Protein AF-A0A4Q3RF51-F1 (afdb_monomer_lite)

pLDDT: mean 76.98, std 14.14, range [38.16, 96.06]

Structure (mmCIF, N/CA/C/O backbone):
data_AF-A0A4Q3RF51-F1
#
_entry.id   AF-A0A4Q3RF51-F1
#
loop_
_atom_site.group_PDB
_atom_site.id
_atom_site.type_symbol
_atom_site.label_atom_id
_atom_site.label_alt_id
_atom_site.label_comp_id
_atom_site.label_asym_id
_atom_site.label_entity_id
_atom_site.label_seq_id
_atom_site.pdbx_PDB_ins_code
_atom_site.Cartn_x
_atom_site.Cartn_y
_atom_site.Cartn_z
_atom_site.occupancy
_atom_site.B_iso_or_equiv
_atom_site.auth_seq_id
_atom_site.auth_comp_id
_atom_site.auth_asym_id
_atom_site.auth_atom_id
_atom_site.pdbx_PDB_model_num
ATOM 1 N N . TYR A 1 1 ? 24.501 18.997 -2.909 1.00 61.75 1 TYR A N 1
ATOM 2 C CA . TYR A 1 1 ? 23.042 19.218 -2.818 1.00 61.75 1 TYR A CA 1
ATOM 3 C C . TYR A 1 1 ? 22.218 18.007 -3.244 1.00 61.75 1 TYR A C 1
ATOM 5 O O . TYR A 1 1 ? 21.358 17.614 -2.469 1.00 61.75 1 TYR A O 1
ATOM 13 N N . GLY A 1 2 ? 22.510 17.348 -4.376 1.00 77.31 2 GLY A N 1
ATOM 14 C CA . GLY A 1 2 ? 21.759 16.156 -4.815 1.00 77.31 2 GLY A CA 1
ATOM 15 C C . GLY A 1 2 ? 21.653 15.037 -3.768 1.00 77.31 2 GLY A C 1
ATOM 16 O O . GLY A 1 2 ? 20.555 14.592 -3.473 1.00 77.31 2 GLY A O 1
ATOM 17 N N . LEU A 1 3 ? 22.760 14.644 -3.121 1.00 77.38 3 LEU A N 1
ATOM 18 C CA . LEU A 1 3 ? 22.770 13.581 -2.095 1.00 77.38 3 LEU A CA 1
ATOM 19 C C . LEU A 1 3 ? 21.823 13.830 -0.908 1.00 77.38 3 LEU A C 1
ATOM 21 O O . LEU A 1 3 ? 21.239 12.888 -0.378 1.00 77.38 3 LEU A O 1
ATOM 25 N N . VAL A 1 4 ? 21.646 15.093 -0.513 1.00 79.69 4 VAL A N 1
ATOM 26 C CA . VAL A 1 4 ? 20.733 15.465 0.576 1.00 79.69 4 VAL A CA 1
ATOM 27 C C . VAL A 1 4 ? 19.283 15.373 0.098 1.00 79.69 4 VAL A C 1
ATOM 29 O O . VAL A 1 4 ? 18.458 14.803 0.800 1.00 79.69 4 VAL A O 1
ATOM 32 N N . GLN A 1 5 ? 18.981 15.826 -1.124 1.00 73.50 5 GLN A N 1
ATOM 33 C CA . GLN A 1 5 ? 17.648 15.694 -1.730 1.00 73.50 5 GLN A CA 1
ATOM 34 C C . GLN A 1 5 ? 17.241 14.236 -1.966 1.00 73.50 5 GLN A C 1
ATOM 36 O O . GLN A 1 5 ? 16.099 13.876 -1.689 1.00 73.50 5 GLN A O 1
ATOM 41 N N . PHE A 1 6 ? 18.168 13.394 -2.431 1.00 83.56 6 PHE A N 1
ATOM 42 C CA . PHE A 1 6 ? 17.923 11.964 -2.614 1.00 83.56 6 PHE A CA 1
ATOM 43 C C . PHE A 1 6 ? 17.637 11.280 -1.276 1.00 83.56 6 PHE A C 1
ATOM 45 O O . PHE A 1 6 ? 16.631 10.593 -1.152 1.00 83.56 6 PHE A O 1
ATOM 52 N N . THR A 1 7 ? 18.461 11.529 -0.255 1.00 78.88 7 THR A N 1
ATOM 53 C CA . THR A 1 7 ? 18.242 10.983 1.096 1.00 78.88 7 THR A CA 1
ATOM 54 C C . THR A 1 7 ? 16.912 11.466 1.687 1.00 78.88 7 THR A C 1
ATOM 56 O O . THR A 1 7 ? 16.147 10.675 2.232 1.00 78.88 7 THR A O 1
ATOM 59 N N . GLN A 1 8 ? 16.592 12.751 1.531 1.00 71.56 8 GLN A N 1
ATOM 60 C CA . GLN A 1 8 ? 15.369 13.348 2.069 1.00 71.56 8 GLN A CA 1
ATOM 61 C C . GLN A 1 8 ? 14.092 12.926 1.325 1.00 71.56 8 GLN A C 1
ATOM 63 O O . GLN A 1 8 ? 13.046 12.816 1.947 1.00 71.56 8 GLN A O 1
ATOM 68 N N . THR A 1 9 ? 14.155 12.656 0.023 1.00 73.44 9 THR A N 1
ATOM 69 C CA . THR A 1 9 ? 12.976 12.232 -0.754 1.00 73.44 9 THR A CA 1
ATOM 70 C C . THR A 1 9 ? 12.792 10.717 -0.697 1.00 73.44 9 THR A C 1
ATOM 72 O O . THR A 1 9 ? 11.735 10.228 -0.334 1.00 73.44 9 THR A O 1
ATOM 75 N N . TYR A 1 10 ? 13.836 9.940 -0.990 1.00 75.19 10 TYR A N 1
ATOM 76 C CA . TYR A 1 10 ? 13.700 8.493 -1.183 1.00 75.19 10 TYR A CA 1
ATOM 77 C C . TYR A 1 10 ? 13.709 7.677 0.111 1.00 75.19 10 TYR A C 1
ATOM 79 O O . TYR A 1 10 ? 13.238 6.544 0.099 1.00 75.19 10 TYR A O 1
ATOM 87 N N . LEU A 1 11 ? 14.259 8.202 1.212 1.00 73.56 11 LEU A N 1
ATOM 88 C CA . LEU A 1 11 ? 14.338 7.466 2.480 1.00 73.56 11 LEU A CA 1
ATOM 89 C C . LEU A 1 11 ? 13.409 8.041 3.545 1.00 73.56 11 LEU A C 1
ATOM 91 O O . LEU A 1 11 ? 12.743 7.268 4.225 1.00 73.56 11 LEU A O 1
ATOM 95 N N . LEU A 1 12 ? 13.329 9.369 3.684 1.00 67.75 12 LEU A N 1
ATOM 96 C CA . LEU A 1 12 ? 12.482 9.98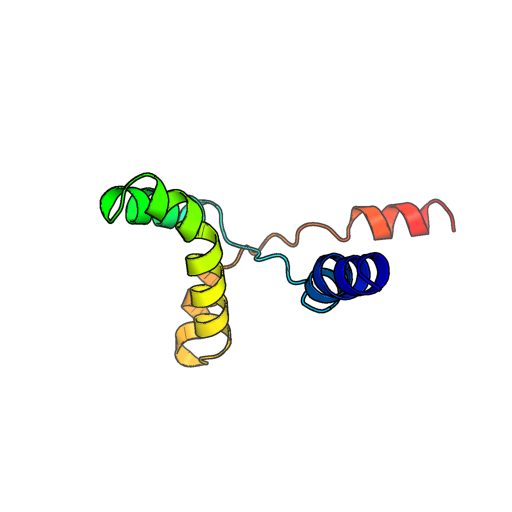4 4.711 1.00 67.75 12 LEU A CA 1
ATOM 97 C C . LEU A 1 12 ? 10.987 9.875 4.389 1.00 67.75 12 LEU A C 1
ATOM 99 O O . LEU A 1 12 ? 10.223 9.602 5.310 1.00 67.75 12 LEU A O 1
ATOM 103 N N . GLU A 1 13 ? 10.557 10.032 3.130 1.00 69.75 13 GLU A N 1
ATOM 104 C CA . GLU A 1 13 ? 9.135 9.876 2.780 1.00 69.75 13 GLU A CA 1
ATOM 105 C C . GLU A 1 13 ? 8.608 8.482 3.155 1.00 69.75 13 GLU A C 1
ATOM 107 O O . GLU A 1 13 ? 7.715 8.418 3.999 1.00 69.75 13 GLU A O 1
ATOM 112 N N . PRO A 1 14 ? 9.170 7.356 2.671 1.00 61.25 14 PRO A N 1
ATOM 113 C CA . PRO A 1 14 ? 8.650 6.033 3.017 1.00 61.25 14 PRO A CA 1
ATOM 114 C C . PRO A 1 14 ? 8.812 5.670 4.502 1.00 61.25 14 PRO A C 1
ATOM 116 O O . PRO A 1 14 ? 7.983 4.926 5.023 1.00 61.25 14 PRO A O 1
ATOM 119 N N . LEU A 1 15 ? 9.825 6.204 5.205 1.00 65.81 15 LEU A N 1
ATOM 120 C CA . LEU A 1 15 ? 9.975 6.022 6.658 1.00 65.81 15 LEU A CA 1
ATOM 121 C C . LEU A 1 15 ? 8.905 6.769 7.465 1.00 65.81 15 LEU A C 1
ATOM 123 O O . LEU A 1 15 ? 8.472 6.267 8.499 1.00 65.81 15 LEU A O 1
ATOM 127 N N . VAL A 1 16 ? 8.472 7.947 7.008 1.00 62.97 16 VAL A N 1
ATOM 128 C CA . VAL A 1 16 ? 7.435 8.750 7.677 1.00 62.97 16 VAL A CA 1
ATOM 129 C C . VAL A 1 16 ? 6.030 8.251 7.338 1.00 62.97 16 VAL A C 1
ATOM 131 O O . VAL A 1 16 ? 5.185 8.178 8.227 1.00 62.97 16 VAL A O 1
ATOM 134 N N . VAL A 1 17 ? 5.767 7.868 6.083 1.00 59.44 17 VAL A N 1
ATOM 135 C CA . VAL A 1 17 ? 4.461 7.315 5.666 1.00 59.44 17 VAL A CA 1
ATOM 136 C C . VAL A 1 17 ? 4.368 5.794 5.794 1.00 59.44 17 VAL A C 1
ATOM 138 O O . VAL A 1 17 ? 3.417 5.204 5.283 1.00 59.44 17 VAL A O 1
ATOM 141 N N . GLY A 1 18 ? 5.319 5.169 6.497 1.00 49.44 18 GLY A N 1
ATOM 142 C CA . GLY A 1 18 ? 5.426 3.728 6.716 1.00 49.44 18 GLY A CA 1
ATOM 143 C C . GLY A 1 18 ? 4.107 3.091 7.147 1.00 49.44 18 GLY A C 1
ATOM 144 O O . GLY A 1 18 ? 3.772 3.028 8.329 1.00 49.44 18 GLY A O 1
ATOM 145 N N . LYS A 1 19 ? 3.354 2.599 6.165 1.00 55.34 19 LYS A N 1
ATOM 146 C CA . LYS A 1 19 ? 2.117 1.863 6.372 1.00 55.3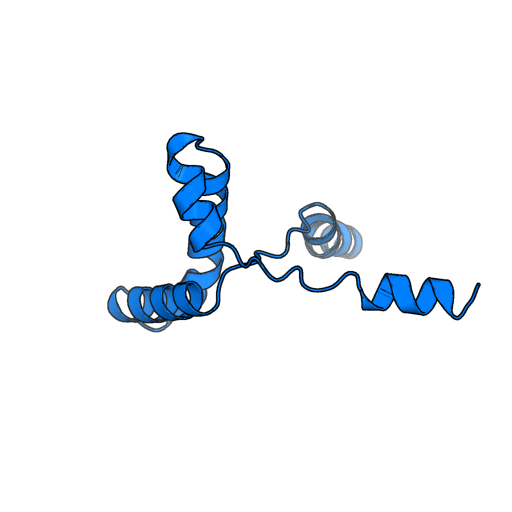4 19 LYS A CA 1
ATOM 147 C C . LYS A 1 19 ? 2.129 0.687 5.418 1.00 55.34 19 LYS A C 1
ATOM 149 O O . LYS A 1 19 ? 1.803 0.821 4.241 1.00 55.34 19 LYS A O 1
ATOM 154 N N . GLU A 1 20 ? 2.539 -0.469 5.930 1.00 59.44 20 GLU A N 1
ATOM 155 C CA . GLU A 1 20 ? 2.347 -1.724 5.216 1.00 59.44 20 GLU A CA 1
ATOM 156 C C . GLU A 1 20 ? 0.851 -1.893 4.944 1.00 59.44 20 GLU A C 1
ATOM 158 O O . GLU A 1 20 ? 0.020 -1.977 5.855 1.00 59.44 20 GLU A O 1
ATOM 163 N N . ILE A 1 21 ? 0.501 -1.895 3.661 1.00 59.97 21 ILE A N 1
ATOM 164 C CA . ILE A 1 21 ? -0.854 -2.137 3.187 1.00 59.97 21 ILE A CA 1
ATOM 165 C C . ILE A 1 21 ? -1.141 -3.629 3.416 1.00 59.97 21 ILE A C 1
ATOM 167 O O . ILE A 1 21 ? -0.865 -4.483 2.580 1.00 59.97 21 ILE A O 1
ATOM 171 N N . SER A 1 22 ? -1.643 -3.952 4.610 1.00 67.75 22 SER A N 1
ATOM 172 C CA . SER A 1 22 ? -2.045 -5.313 4.985 1.00 67.75 22 SER A CA 1
ATOM 173 C C . SER A 1 22 ? -3.391 -5.644 4.330 1.00 67.75 22 SER A C 1
ATOM 175 O O . SER A 1 22 ? -4.447 -5.248 4.843 1.00 67.75 22 SER A O 1
ATOM 177 N N . ILE A 1 23 ? -3.350 -6.311 3.173 1.00 78.88 23 ILE A N 1
ATOM 178 C CA . ILE A 1 23 ? -4.511 -6.715 2.357 1.00 78.88 23 ILE A CA 1
ATOM 179 C C . ILE A 1 23 ? -4.590 -8.242 2.319 1.00 78.88 23 ILE A C 1
ATOM 181 O O . ILE A 1 23 ? -3.572 -8.915 2.156 1.00 78.88 23 ILE A O 1
ATOM 185 N N . ASN A 1 24 ? -5.804 -8.774 2.432 1.00 84.81 24 ASN A N 1
ATOM 186 C CA . ASN A 1 24 ? -6.084 -10.200 2.330 1.00 84.81 24 ASN A CA 1
ATOM 187 C C . ASN A 1 24 ? -5.698 -10.739 0.929 1.00 84.81 24 ASN A C 1
ATOM 189 O O . ASN A 1 24 ? -6.124 -10.165 -0.082 1.00 84.81 24 ASN A O 1
ATOM 193 N N . PRO A 1 25 ? -4.957 -11.863 0.835 1.00 86.88 25 PRO A N 1
ATOM 194 C CA . PRO A 1 25 ? -4.518 -12.457 -0.430 1.00 86.88 25 PRO A CA 1
ATOM 195 C C . PRO A 1 25 ? -5.613 -12.640 -1.488 1.00 86.88 25 PRO A C 1
ATOM 197 O O . PRO A 1 25 ? -5.349 -12.439 -2.672 1.00 86.88 25 PRO A O 1
ATOM 200 N N . VAL A 1 26 ? -6.843 -12.980 -1.086 1.00 90.12 26 VAL A N 1
ATOM 201 C CA . VAL A 1 26 ? -7.960 -13.187 -2.025 1.00 90.12 26 VAL A CA 1
ATOM 202 C C . VAL A 1 26 ? -8.306 -11.895 -2.766 1.00 90.12 26 VAL A C 1
ATOM 204 O O . VAL A 1 26 ? -8.469 -11.903 -3.986 1.00 90.12 26 VAL A O 1
ATOM 207 N N . PHE A 1 27 ? -8.365 -10.773 -2.049 1.00 89.31 27 PHE A N 1
ATOM 208 C CA . PHE A 1 27 ? -8.651 -9.468 -2.642 1.00 89.31 27 PHE A CA 1
ATOM 209 C C . PHE A 1 27 ? -7.494 -8.969 -3.503 1.00 89.31 27 PHE A C 1
ATOM 211 O O . PHE A 1 27 ? -7.736 -8.386 -4.556 1.00 89.31 27 PHE A O 1
ATOM 218 N N . THR A 1 28 ? -6.251 -9.252 -3.108 1.00 89.75 28 THR A N 1
ATOM 219 C CA . THR A 1 28 ? -5.065 -8.956 -3.923 1.00 89.75 28 THR A CA 1
ATOM 220 C C . THR A 1 28 ? -5.130 -9.666 -5.272 1.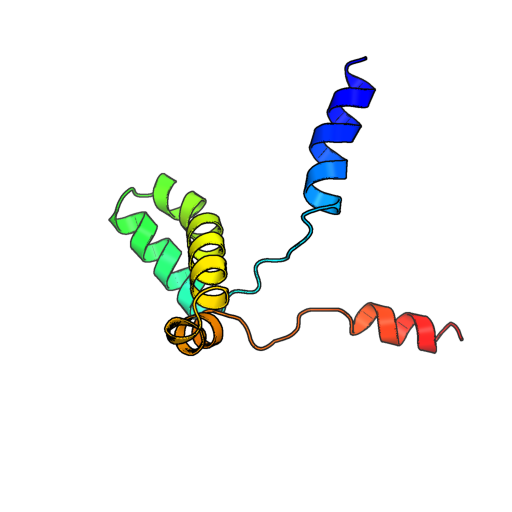00 89.75 28 THR A C 1
ATOM 222 O O . THR A 1 28 ? -4.977 -9.025 -6.308 1.00 89.75 28 THR A O 1
ATOM 225 N N . ILE A 1 29 ? -5.419 -10.970 -5.278 1.00 92.81 29 ILE A N 1
ATOM 226 C CA . ILE A 1 29 ? -5.551 -11.747 -6.518 1.00 92.81 29 ILE A CA 1
ATOM 227 C C . ILE A 1 29 ? -6.726 -11.223 -7.352 1.00 92.81 29 ILE A C 1
ATOM 229 O O . ILE A 1 29 ? -6.564 -10.993 -8.548 1.00 92.81 29 ILE A O 1
ATOM 233 N N . ALA A 1 30 ? -7.880 -10.965 -6.730 1.00 93.06 30 ALA A N 1
ATOM 234 C CA . ALA A 1 30 ? -9.046 -10.418 -7.424 1.00 93.06 30 ALA A CA 1
ATOM 235 C C . ALA A 1 30 ? -8.758 -9.050 -8.069 1.00 93.06 30 ALA A C 1
ATOM 237 O O . ALA A 1 30 ? -9.161 -8.812 -9.206 1.00 93.06 30 ALA A O 1
ATOM 238 N N . GLY A 1 31 ? -8.029 -8.169 -7.379 1.00 92.56 31 GLY A N 1
ATOM 239 C CA . GLY A 1 31 ? -7.623 -6.875 -7.923 1.00 92.56 31 GLY A CA 1
ATOM 240 C C . GLY A 1 31 ? -6.613 -6.994 -9.060 1.00 92.56 31 GLY A C 1
ATOM 241 O O . GLY A 1 31 ? -6.727 -6.258 -10.035 1.00 92.56 31 GLY A O 1
ATOM 242 N N . ILE A 1 32 ? -5.663 -7.933 -8.979 1.00 94.19 32 ILE A N 1
ATOM 243 C CA . ILE A 1 32 ? -4.690 -8.187 -10.055 1.00 94.19 32 ILE A CA 1
ATOM 244 C C . ILE A 1 32 ? -5.401 -8.708 -11.304 1.00 94.19 32 ILE A C 1
ATOM 246 O O . ILE A 1 32 ? -5.188 -8.160 -12.380 1.00 94.19 32 ILE A O 1
ATOM 250 N N . VAL A 1 33 ? -6.281 -9.704 -11.161 1.00 96.06 33 VAL A N 1
ATOM 251 C CA . VAL A 1 33 ? -7.053 -10.263 -12.283 1.00 96.06 33 VAL A CA 1
ATOM 252 C C . VAL A 1 33 ? -8.007 -9.215 -12.860 1.00 96.06 33 VAL A C 1
ATOM 254 O O . VAL A 1 33 ? -8.092 -9.051 -14.072 1.00 96.06 33 VAL A O 1
ATOM 257 N N . GLY A 1 34 ? -8.696 -8.443 -12.015 1.00 95.25 34 GLY A N 1
ATOM 258 C CA . GLY A 1 34 ? -9.553 -7.348 -12.477 1.00 95.25 34 GLY A CA 1
ATOM 259 C C . GLY A 1 34 ? -8.767 -6.260 -13.214 1.00 95.25 34 GLY A C 1
ATOM 260 O O . GLY A 1 34 ? -9.187 -5.805 -14.276 1.00 95.25 34 GLY A O 1
ATOM 261 N N . GLY A 1 35 ? -7.603 -5.875 -12.690 1.00 94.75 35 GLY A N 1
ATOM 262 C CA . GLY A 1 35 ? -6.700 -4.919 -13.329 1.00 94.75 35 GLY A CA 1
ATOM 263 C C . GLY A 1 35 ? -6.158 -5.433 -14.664 1.00 94.75 35 GLY A C 1
ATOM 264 O O . GLY A 1 35 ? -6.148 -4.690 -15.645 1.00 94.75 35 GLY A O 1
ATOM 265 N N . GLU A 1 36 ? -5.778 -6.709 -14.725 1.00 95.56 36 GLU A N 1
ATOM 266 C CA . GLU A 1 36 ? -5.381 -7.389 -15.959 1.00 95.56 36 GLU A CA 1
ATOM 267 C C . GLU A 1 36 ? -6.483 -7.343 -17.019 1.00 95.56 36 GLU A C 1
ATOM 269 O O . GLU A 1 36 ? -6.215 -7.026 -18.175 1.00 95.56 36 GLU A O 1
ATOM 274 N N . LEU A 1 37 ? -7.733 -7.607 -16.647 1.00 95.81 37 LEU A N 1
ATOM 275 C CA . LEU A 1 37 ? -8.840 -7.581 -17.603 1.00 95.81 37 LEU A CA 1
ATOM 276 C C . LEU A 1 37 ? -9.151 -6.163 -18.109 1.00 95.81 37 LEU A C 1
ATOM 278 O O . LEU A 1 37 ? -9.569 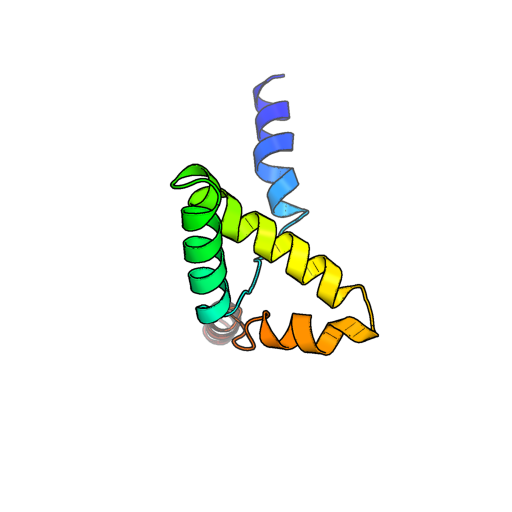-6.002 -19.254 1.00 95.81 37 LEU A O 1
ATOM 282 N N . LEU A 1 38 ? -8.944 -5.136 -17.278 1.00 95.12 38 LEU A N 1
ATOM 283 C CA . LEU A 1 38 ? -9.204 -3.739 -17.640 1.00 95.12 38 LEU A CA 1
ATOM 284 C C . LEU A 1 38 ? -8.096 -3.127 -18.511 1.00 95.12 38 LEU A C 1
ATOM 286 O O . LEU A 1 38 ? -8.399 -2.416 -19.468 1.00 95.12 38 LEU A O 1
ATOM 290 N N . TRP A 1 39 ? -6.822 -3.358 -18.168 1.00 95.25 39 TRP A N 1
ATOM 291 C CA . TRP A 1 39 ? -5.670 -2.705 -18.817 1.00 95.25 39 TRP A CA 1
ATOM 292 C C . TRP A 1 39 ? -4.428 -3.616 -18.932 1.00 95.25 39 TRP A C 1
ATOM 294 O O . TRP A 1 39 ? -3.292 -3.155 -19.072 1.00 95.25 39 TRP A O 1
ATOM 304 N N . GLY A 1 40 ? -4.596 -4.932 -18.860 1.00 93.75 40 GLY A N 1
ATOM 305 C CA . GLY A 1 40 ? -3.498 -5.891 -18.974 1.00 93.75 40 GLY A CA 1
ATOM 306 C C . GLY A 1 40 ? -2.422 -5.690 -17.905 1.00 93.75 40 GLY A C 1
ATOM 307 O O . GLY A 1 40 ? -2.695 -5.449 -16.729 1.00 93.75 40 GLY A O 1
ATOM 308 N N . ILE A 1 41 ? -1.163 -5.744 -18.336 1.00 92.94 41 ILE A N 1
ATOM 309 C CA . ILE A 1 41 ? 0.014 -5.678 -17.457 1.00 92.94 41 ILE A CA 1
ATOM 310 C C . ILE A 1 41 ? 0.041 -4.380 -16.631 1.00 92.94 41 ILE A C 1
ATOM 312 O O . ILE A 1 41 ? 0.413 -4.402 -15.457 1.00 92.94 41 ILE A O 1
ATOM 316 N N . GLY A 1 42 ? -0.393 -3.252 -17.207 1.00 94.94 42 GLY A N 1
ATOM 317 C CA . GLY A 1 42 ? -0.453 -1.977 -16.486 1.00 94.94 42 GLY A CA 1
ATOM 318 C C . GLY A 1 42 ? -1.414 -2.030 -15.296 1.00 94.94 42 GLY A C 1
ATOM 319 O O . GLY A 1 42 ? -1.094 -1.538 -14.214 1.00 94.94 42 GLY A O 1
ATOM 320 N N . GLY A 1 43 ? -2.555 -2.700 -15.464 1.00 92.50 43 GLY A N 1
ATOM 321 C CA . GLY A 1 43 ? -3.532 -2.882 -14.395 1.00 92.50 43 GLY A CA 1
ATOM 322 C C . GLY A 1 43 ? -3.051 -3.819 -13.286 1.00 92.50 43 GLY A C 1
ATOM 323 O O . GLY A 1 43 ? -3.355 -3.567 -12.123 1.00 92.50 43 GLY A O 1
ATOM 324 N N . MET A 1 44 ? -2.232 -4.828 -13.601 1.00 92.94 44 MET A N 1
ATOM 325 C CA . MET A 1 44 ? -1.615 -5.690 -12.581 1.00 92.94 44 MET A CA 1
ATOM 326 C C . MET A 1 44 ? -0.677 -4.912 -11.649 1.00 92.94 44 MET A C 1
ATOM 328 O O . MET A 1 44 ? -0.729 -5.088 -10.433 1.00 92.94 44 MET A O 1
ATOM 332 N N . ILE A 1 45 ? 0.166 -4.034 -12.206 1.00 91.75 45 ILE A N 1
ATOM 333 C CA . ILE A 1 45 ? 1.116 -3.220 -11.426 1.00 91.75 45 ILE A CA 1
ATOM 334 C C . ILE A 1 45 ? 0.359 -2.244 -10.519 1.00 91.75 45 ILE A C 1
ATOM 336 O O . ILE A 1 45 ? 0.735 -2.030 -9.365 1.00 91.75 45 ILE A O 1
ATOM 340 N N . LEU A 1 46 ? -0.733 -1.672 -11.030 1.00 92.50 46 LEU A N 1
ATOM 341 C CA . LEU A 1 46 ? -1.552 -0.713 -10.295 1.00 92.50 46 LEU A CA 1
ATOM 342 C C . LEU A 1 46 ? -2.534 -1.364 -9.308 1.00 92.50 46 LEU A C 1
ATOM 344 O O . LEU A 1 46 ? -3.069 -0.667 -8.448 1.00 92.50 46 LEU A O 1
ATOM 348 N N . ALA A 1 47 ? -2.757 -2.677 -9.369 1.00 90.44 47 ALA A N 1
ATOM 349 C CA . ALA A 1 47 ? -3.753 -3.353 -8.538 1.00 90.44 47 ALA A CA 1
ATOM 350 C C . ALA A 1 47 ? -3.503 -3.173 -7.032 1.00 90.44 47 ALA A C 1
ATOM 352 O O . ALA A 1 47 ? -4.401 -2.773 -6.295 1.00 90.44 47 ALA A O 1
ATOM 353 N N . LEU A 1 48 ? -2.274 -3.414 -6.570 1.00 88.06 48 LEU A N 1
ATOM 354 C CA . LEU A 1 48 ? -1.876 -3.255 -5.166 1.00 88.06 48 LEU A CA 1
ATOM 355 C C . LEU A 1 48 ? -2.005 -1.813 -4.642 1.00 88.06 48 LEU A C 1
ATOM 357 O O . LEU A 1 48 ? -2.638 -1.631 -3.597 1.00 88.06 48 LEU A O 1
ATOM 361 N N . PRO A 1 49 ? -1.459 -0.780 -5.317 1.00 86.25 49 PRO A N 1
ATOM 362 C CA . PRO A 1 49 ? -1.622 0.594 -4.851 1.00 86.25 49 PRO A CA 1
ATOM 363 C C . PRO A 1 49 ? -3.088 1.044 -4.876 1.00 86.25 49 PRO A C 1
ATOM 365 O O . PRO A 1 49 ? -3.536 1.684 -3.923 1.00 86.25 49 PRO A O 1
ATOM 368 N N . LEU A 1 50 ? -3.866 0.659 -5.895 1.00 89.69 50 LEU A N 1
ATOM 369 C CA . LEU A 1 50 ? -5.297 0.974 -5.957 1.00 89.69 50 LEU A CA 1
ATOM 370 C C . LEU A 1 50 ? -6.088 0.298 -4.830 1.00 89.69 50 LEU A C 1
ATOM 372 O O . LEU A 1 50 ? -6.889 0.960 -4.170 1.00 89.69 50 LEU A O 1
ATOM 376 N N . LEU A 1 51 ? -5.829 -0.983 -4.554 1.00 88.69 51 LEU A N 1
ATOM 377 C CA . LEU A 1 51 ? -6.435 -1.701 -3.428 1.00 88.69 51 LEU A CA 1
ATOM 378 C C . LEU A 1 51 ? -6.068 -1.069 -2.081 1.00 88.69 51 LEU A C 1
ATOM 380 O O . LEU A 1 51 ? -6.920 -0.964 -1.200 1.00 88.69 51 LEU A O 1
ATOM 384 N N . GLY A 1 52 ? -4.826 -0.608 -1.925 1.00 85.50 52 GLY A N 1
ATOM 385 C CA . GLY A 1 52 ? -4.384 0.112 -0.734 1.00 85.50 52 GLY A CA 1
ATOM 386 C C . GLY A 1 52 ? -5.151 1.410 -0.509 1.00 85.50 52 GLY A C 1
ATOM 387 O O . GLY A 1 52 ? -5.645 1.644 0.593 1.00 85.50 52 GLY A O 1
ATOM 388 N N . ILE A 1 53 ? -5.308 2.228 -1.552 1.00 86.88 53 ILE A N 1
ATOM 389 C CA . ILE A 1 53 ? -6.088 3.473 -1.486 1.00 86.88 53 ILE A CA 1
ATOM 390 C C . ILE A 1 53 ? -7.559 3.163 -1.188 1.00 86.88 53 ILE A C 1
ATOM 392 O O . ILE A 1 53 ? -8.147 3.772 -0.294 1.00 86.88 53 ILE A O 1
ATOM 396 N N . PHE A 1 54 ? -8.140 2.179 -1.878 1.00 86.50 54 PHE A N 1
ATOM 397 C CA . PHE A 1 54 ? -9.525 1.762 -1.668 1.00 86.50 54 PHE A CA 1
ATOM 398 C C . PHE A 1 54 ? -9.775 1.298 -0.229 1.00 86.50 54 PHE A C 1
ATOM 400 O O . PHE A 1 54 ? -10.757 1.708 0.393 1.00 86.50 54 PHE A O 1
ATOM 407 N N . LYS A 1 55 ? -8.851 0.515 0.339 1.00 80.69 55 LYS A N 1
ATOM 408 C CA . LYS A 1 55 ? -8.901 0.119 1.748 1.00 80.69 55 LYS A CA 1
ATOM 409 C C . LYS A 1 55 ? -8.849 1.330 2.680 1.00 80.69 55 LYS A C 1
ATOM 411 O O . LYS A 1 55 ? -9.659 1.408 3.594 1.00 80.69 55 LYS A O 1
ATOM 416 N N . ILE A 1 56 ? -7.942 2.281 2.447 1.00 82.19 56 ILE A N 1
ATOM 417 C CA . ILE A 1 56 ? -7.831 3.492 3.281 1.00 82.19 56 ILE A CA 1
ATOM 418 C C . ILE A 1 56 ? -9.148 4.272 3.291 1.00 82.19 56 ILE A C 1
ATOM 420 O O . ILE A 1 56 ? -9.562 4.747 4.346 1.00 82.19 56 ILE A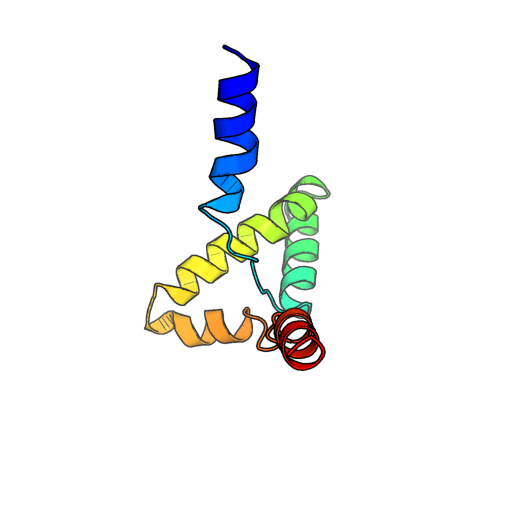 O 1
ATOM 424 N N . ILE A 1 57 ? -9.812 4.374 2.138 1.00 84.94 57 ILE A N 1
ATOM 425 C CA . ILE A 1 57 ? -11.123 5.019 2.017 1.00 84.94 57 ILE A CA 1
ATOM 426 C C . ILE A 1 57 ? -12.180 4.233 2.805 1.00 84.94 57 ILE A C 1
ATOM 428 O O . ILE A 1 57 ? -12.910 4.829 3.594 1.00 84.94 57 ILE A O 1
ATOM 432 N N . CYS A 1 58 ? -12.235 2.905 2.646 1.00 83.38 58 CYS A N 1
ATOM 433 C CA . CYS A 1 58 ? -13.168 2.054 3.393 1.00 83.38 58 CYS A CA 1
ATOM 434 C C . CYS A 1 58 ? -12.960 2.149 4.913 1.00 83.38 58 CYS A C 1
ATOM 436 O O . CYS A 1 58 ? -13.932 2.148 5.662 1.00 83.38 58 CYS A O 1
ATOM 438 N N . ASP A 1 59 ? -11.710 2.271 5.363 1.00 78.75 59 ASP A N 1
ATOM 439 C CA . ASP A 1 59 ? -11.358 2.421 6.778 1.00 78.75 59 ASP A CA 1
ATOM 440 C C . ASP A 1 59 ? -11.726 3.812 7.331 1.00 78.75 59 ASP A C 1
ATOM 442 O O . ASP A 1 59 ? -11.981 3.944 8.529 1.00 78.75 59 ASP A O 1
ATOM 446 N N . HIS A 1 60 ? -11.766 4.848 6.482 1.00 82.38 60 HIS A N 1
ATOM 447 C CA . HIS A 1 60 ? -12.146 6.214 6.868 1.00 82.38 60 HIS A CA 1
ATOM 448 C C . HIS A 1 60 ? -13.661 6.444 6.908 1.00 82.38 60 HIS A C 1
ATOM 450 O O . HIS A 1 60 ? -14.127 7.347 7.601 1.00 82.38 60 HIS A O 1
ATOM 456 N N . VAL A 1 61 ? -14.437 5.660 6.158 1.00 85.88 61 VAL A N 1
ATOM 457 C CA . VAL A 1 61 ? -15.888 5.823 6.045 1.00 85.88 61 VAL A CA 1
ATOM 458 C C . VAL A 1 61 ? -16.584 4.816 6.969 1.00 85.88 61 VAL A C 1
ATOM 460 O O . VAL A 1 61 ? -16.634 3.626 6.673 1.00 85.88 61 VAL A O 1
ATOM 463 N N . GLU A 1 62 ? -17.155 5.289 8.084 1.00 75.88 62 GLU A N 1
ATOM 464 C CA . GLU A 1 62 ? -17.806 4.459 9.121 1.00 75.88 62 GLU A CA 1
ATOM 465 C C . GLU A 1 62 ? -18.758 3.360 8.602 1.00 75.88 62 GLU A C 1
ATOM 467 O O . GLU A 1 62 ? -18.627 2.223 9.064 1.00 75.88 62 GLU A O 1
ATOM 472 N N . PRO A 1 63 ? -19.661 3.608 7.629 1.00 80.69 63 PRO A N 1
ATOM 473 C CA . PRO A 1 63 ? -20.523 2.552 7.090 1.00 80.69 63 PRO A CA 1
ATOM 474 C C . PRO A 1 63 ? -19.803 1.543 6.172 1.00 80.69 63 PRO A C 1
ATOM 476 O O . PRO A 1 63 ? -20.327 0.454 5.951 1.00 80.69 63 PRO A O 1
ATOM 479 N N . LEU A 1 64 ? -18.615 1.863 5.641 1.00 78.94 64 LEU A N 1
ATOM 480 C CA . LEU A 1 64 ? -17.817 0.979 4.767 1.00 78.94 64 LEU A CA 1
ATOM 481 C C . LEU A 1 64 ? -16.717 0.219 5.523 1.00 78.94 64 LEU A C 1
ATOM 483 O O . LEU A 1 64 ? -16.094 -0.691 4.971 1.00 78.94 64 LEU A O 1
ATOM 487 N N . LYS A 1 65 ? -16.543 0.509 6.812 1.00 74.81 65 LYS A N 1
ATOM 488 C CA . LYS A 1 65 ? -15.647 -0.203 7.724 1.00 74.81 65 LYS A CA 1
ATOM 489 C C . LYS A 1 65 ? -15.752 -1.740 7.676 1.00 74.81 65 LYS A C 1
ATOM 491 O O . LYS A 1 65 ? -14.699 -2.378 7.699 1.00 74.81 65 LYS A O 1
ATOM 496 N N . PRO A 1 66 ? -16.938 -2.385 7.569 1.00 76.69 66 PRO A N 1
ATOM 497 C CA . PRO A 1 66 ? -17.001 -3.843 7.417 1.00 76.69 66 PRO A CA 1
ATOM 498 C C . PRO A 1 66 ? -16.358 -4.342 6.114 1.00 76.69 66 PRO A C 1
ATOM 500 O O . PRO A 1 66 ? -15.722 -5.391 6.121 1.00 76.69 66 PRO A O 1
ATOM 503 N N . PHE A 1 67 ? -16.442 -3.588 5.014 1.00 78.50 67 PHE A N 1
ATOM 504 C CA . PHE A 1 67 ? -15.749 -3.933 3.768 1.00 78.50 67 PHE A CA 1
ATOM 505 C C . PHE A 1 67 ? -14.234 -3.752 3.898 1.00 78.50 67 PHE A C 1
ATOM 507 O O . PHE A 1 67 ? -13.479 -4.629 3.479 1.00 78.50 67 PHE A O 1
ATOM 514 N N . GLY A 1 68 ? -13.786 -2.670 4.544 1.00 74.81 68 GLY A N 1
ATOM 515 C CA . GLY A 1 68 ? -12.370 -2.453 4.866 1.00 74.81 68 GLY A CA 1
ATOM 516 C C . GLY A 1 68 ? -11.783 -3.572 5.733 1.00 74.81 68 GLY A C 1
ATOM 517 O O . GLY A 1 68 ? -10.660 -4.018 5.497 1.00 74.81 68 GLY A O 1
ATOM 518 N N . PHE A 1 69 ? -12.575 -4.107 6.666 1.00 75.12 69 PHE A N 1
ATOM 519 C CA . PHE A 1 69 ? -12.199 -5.248 7.502 1.00 75.12 69 PHE A CA 1
ATOM 520 C C . PHE A 1 69 ? -12.088 -6.567 6.721 1.00 75.12 69 PHE A C 1
ATOM 522 O O . PHE A 1 69 ? -11.180 -7.343 6.991 1.00 75.12 69 PHE A O 1
ATOM 529 N N . LEU A 1 70 ? -12.963 -6.815 5.739 1.00 80.31 70 LEU A N 1
ATOM 530 C CA . LEU A 1 70 ? -12.896 -8.012 4.883 1.00 80.31 70 LEU A CA 1
ATOM 531 C C . LEU A 1 70 ? -11.716 -7.969 3.901 1.00 80.31 70 LEU A C 1
ATOM 533 O O . LEU A 1 70 ? -11.082 -8.992 3.634 1.00 80.31 70 LEU A O 1
ATOM 537 N N . ILE A 1 71 ? -11.434 -6.779 3.366 1.00 82.12 71 ILE A N 1
ATOM 538 C CA . ILE A 1 71 ? -10.304 -6.512 2.465 1.00 82.12 71 ILE A CA 1
ATOM 539 C C . ILE A 1 71 ? -8.987 -6.509 3.241 1.00 82.12 71 ILE A C 1
ATOM 541 O O . ILE A 1 71 ? -7.939 -6.888 2.717 1.00 82.12 71 ILE A O 1
ATOM 545 N N . GLY A 1 72 ? -9.026 -6.063 4.492 1.00 71.75 72 GLY A N 1
ATOM 546 C CA . GLY A 1 72 ? -7.894 -6.070 5.391 1.00 71.75 72 GLY A CA 1
ATOM 547 C C . GLY A 1 72 ? -7.514 -7.461 5.860 1.00 71.75 72 GLY A C 1
ATOM 548 O O . GLY A 1 72 ? -8.360 -8.306 6.119 1.00 71.75 72 GLY A O 1
ATOM 549 N N . ASP A 1 73 ? -6.215 -7.690 5.994 1.00 65.81 73 ASP A N 1
ATOM 550 C CA . ASP A 1 73 ? -5.731 -8.934 6.570 1.00 65.81 73 ASP A CA 1
ATOM 551 C C . ASP A 1 73 ? -5.817 -8.876 8.108 1.00 65.81 73 ASP A C 1
ATOM 553 O O . ASP A 1 73 ? -5.308 -7.945 8.739 1.00 65.81 73 ASP A O 1
ATOM 557 N N . THR A 1 74 ? -6.491 -9.851 8.725 1.00 56.38 74 THR A N 1
ATOM 558 C CA . THR A 1 74 ? -6.547 -10.017 10.189 1.00 56.38 74 THR A CA 1
ATOM 559 C C . THR A 1 74 ? -5.249 -10.592 10.765 1.00 56.38 74 THR A C 1
ATOM 561 O O . THR A 1 74 ? -5.048 -10.563 11.983 1.00 56.38 74 THR A O 1
ATOM 564 N N . GLN A 1 75 ? -4.340 -11.096 9.927 1.00 51.12 75 GLN A N 1
ATOM 565 C CA . GLN A 1 75 ? -3.023 -11.570 10.333 1.00 51.12 75 GLN A CA 1
ATOM 566 C C . GLN A 1 75 ? -2.060 -10.389 10.349 1.00 51.12 75 GLN A C 1
ATOM 568 O O . GLN A 1 75 ? -1.310 -10.102 9.420 1.00 51.12 75 GLN A O 1
ATOM 573 N N . LYS A 1 76 ? -2.048 -9.740 11.508 1.00 50.84 76 LYS A N 1
ATOM 574 C CA . LYS A 1 76 ? -0.883 -9.069 12.080 1.00 50.84 76 LYS A CA 1
ATOM 575 C C . LYS A 1 76 ? 0.428 -9.758 11.645 1.00 50.84 76 LYS A C 1
ATOM 577 O O . LYS A 1 76 ? 0.833 -10.761 12.230 1.00 50.84 76 LYS A O 1
ATOM 582 N N . LYS A 1 77 ? 1.111 -9.193 10.656 1.00 43.09 77 LYS A N 1
ATOM 583 C CA . LYS A 1 77 ? 2.473 -9.538 10.227 1.00 43.09 77 LYS A CA 1
ATOM 584 C C . LYS A 1 77 ? 3.305 -8.281 10.493 1.00 43.09 77 LYS A C 1
ATOM 586 O O . LYS A 1 77 ? 2.893 -7.213 10.085 1.00 43.09 77 LYS A O 1
ATOM 591 N N . GLU A 1 78 ? 4.400 -8.236 11.233 1.00 49.00 78 GLU A N 1
ATOM 592 C CA . GLU A 1 78 ? 5.110 -9.190 12.067 1.00 49.00 78 GLU A CA 1
ATOM 593 C C . GLU A 1 78 ? 5.907 -8.345 13.080 1.00 49.00 78 GLU A C 1
ATOM 595 O O . GLU A 1 78 ? 7.048 -7.971 12.854 1.00 49.00 78 GLU A O 1
ATOM 600 N N . SER A 1 79 ? 5.314 -8.029 14.232 1.00 38.16 79 SER A N 1
ATOM 601 C CA . SER A 1 79 ? 6.069 -7.607 15.427 1.00 38.16 79 SER A CA 1
ATOM 602 C C . SER A 1 79 ? 5.979 -8.707 16.488 1.00 38.16 79 SER A C 1
ATOM 604 O O . SER A 1 79 ? 5.591 -8.496 17.632 1.00 38.16 79 SER A O 1
ATOM 606 N N . SER A 1 80 ? 6.236 -9.951 16.076 1.00 46.06 80 SER A N 1
ATOM 607 C CA . SER A 1 80 ? 6.422 -11.082 17.000 1.00 46.06 80 SER A CA 1
ATOM 608 C C . SER A 1 80 ? 7.903 -11.453 17.106 1.00 46.06 80 SER A C 1
ATOM 610 O O . SER A 1 80 ? 8.382 -11.778 18.192 1.00 46.06 80 SER A O 1
ATOM 612 N N . THR A 1 81 ? 8.665 -11.294 16.022 1.00 59.97 81 THR A N 1
ATOM 613 C CA . THR A 1 81 ? 10.107 -11.569 15.985 1.00 59.97 81 THR A CA 1
ATOM 614 C C . THR A 1 81 ? 10.900 -10.544 16.805 1.00 59.97 81 THR A C 1
ATOM 616 O O . THR A 1 81 ? 11.723 -10.929 17.634 1.00 59.97 81 THR A O 1
ATOM 619 N N . MET A 1 82 ? 10.558 -9.252 16.715 1.00 60.16 82 MET A N 1
ATOM 620 C CA . MET A 1 82 ? 11.210 -8.192 17.502 1.00 60.16 82 MET A CA 1
ATOM 621 C C . MET A 1 82 ? 10.945 -8.318 19.019 1.00 60.16 82 MET A C 1
ATOM 623 O O . MET A 1 82 ? 11.839 -8.085 19.833 1.00 60.16 82 MET A O 1
ATOM 627 N N . GLY A 1 83 ? 9.741 -8.759 19.411 1.00 61.75 83 GLY A N 1
ATOM 628 C CA . GLY A 1 83 ? 9.381 -8.995 20.816 1.00 61.75 83 GLY A CA 1
ATOM 629 C C . GLY A 1 83 ? 10.061 -10.225 21.433 1.00 61.75 83 GLY A C 1
ATOM 630 O O . GLY A 1 83 ? 10.426 -10.197 22.608 1.00 61.75 83 GLY A O 1
ATOM 631 N N . LYS A 1 84 ? 10.280 -11.290 20.647 1.00 66.12 84 LYS A N 1
ATOM 632 C CA . LYS A 1 84 ? 10.975 -12.509 21.104 1.00 66.12 84 LYS A CA 1
ATOM 633 C C . LYS A 1 84 ? 12.478 -12.290 21.279 1.00 66.12 84 LYS A C 1
ATOM 635 O O . LYS A 1 84 ? 13.035 -12.745 22.272 1.00 66.12 84 LYS A O 1
ATOM 640 N N . ILE A 1 85 ? 13.107 -11.545 20.370 1.00 76.75 85 ILE A N 1
ATOM 641 C CA . ILE A 1 85 ? 14.536 -11.211 20.444 1.00 76.75 85 ILE A CA 1
ATOM 642 C C . ILE A 1 85 ? 14.812 -10.359 21.691 1.00 76.75 85 ILE A C 1
ATOM 644 O O . ILE A 1 85 ? 15.669 -10.712 22.494 1.00 76.75 85 ILE A O 1
ATOM 648 N N . LYS A 1 86 ? 14.014 -9.312 21.947 1.00 67.94 86 LYS A N 1
ATOM 649 C CA . LYS A 1 86 ? 14.192 -8.457 23.137 1.00 67.94 86 LYS A CA 1
ATOM 650 C C . LYS A 1 86 ? 14.063 -9.218 24.468 1.00 67.94 86 LYS A C 1
ATOM 652 O O . LYS A 1 86 ? 14.675 -8.815 25.446 1.00 67.94 86 LYS A O 1
ATOM 657 N N . LYS A 1 87 ? 13.292 -10.310 24.503 1.00 70.56 87 LYS A N 1
ATOM 658 C CA . LYS A 1 87 ? 13.102 -11.165 25.689 1.00 70.56 87 LYS A CA 1
ATOM 659 C C . LYS A 1 87 ? 14.191 -12.232 25.868 1.00 70.56 87 LYS A C 1
ATOM 661 O O . LYS A 1 87 ? 14.312 -12.779 26.949 1.00 70.56 87 LYS A O 1
ATOM 666 N N . MET A 1 88 ? 14.938 -12.564 24.816 1.00 75.00 88 MET A N 1
ATOM 667 C CA . MET A 1 88 ? 16.065 -13.506 24.881 1.00 75.00 88 MET A CA 1
ATOM 668 C C . MET A 1 88 ? 17.385 -12.791 25.207 1.00 75.00 88 MET A C 1
ATOM 670 O O . MET A 1 88 ? 18.298 -13.401 25.751 1.00 75.00 88 MET A O 1
ATOM 674 N N . PHE A 1 89 ? 17.466 -11.496 24.884 1.00 80.06 89 PHE A N 1
ATOM 675 C CA . PHE A 1 89 ? 18.581 -10.608 25.224 1.00 80.06 89 PHE A CA 1
ATOM 676 C C . PHE A 1 89 ? 18.328 -9.749 26.481 1.00 80.06 89 PHE A C 1
ATOM 678 O O . PHE A 1 89 ? 19.109 -8.841 26.759 1.00 80.06 89 PHE A O 1
ATOM 685 N N . SER A 1 90 ? 17.250 -10.019 27.225 1.00 63.72 90 SER A N 1
ATOM 686 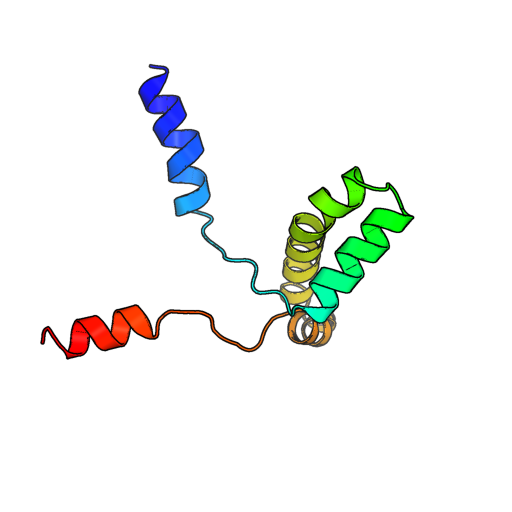C CA . SER A 1 90 ? 16.945 -9.443 28.542 1.00 63.72 90 SER A CA 1
ATOM 687 C C . SER A 1 90 ? 16.777 -10.556 29.559 1.00 63.72 90 SER A C 1
ATOM 689 O O . SER A 1 90 ? 16.981 -10.233 30.747 1.00 63.72 90 SER A O 1
#

Secondary structure (DSSP, 8-state):
-HHHHHHHHHTHHHHHS-----B-HHHHHHHHHHHHHHHTHHHHHHHHHHHHHHHHHHHHSGGGHHHHHHHB-SS--SSSHHHHHHHH--

Sequence (90 aa):
YGLVQFTQTYLLEPLVVGKEISINPVFTIAGIVGGELLWGIGGMILALPLLGIFKIICDHVEPLKPFGFLIGDTQKKESSTMGKIKKMFS

Radius of gyration: 17.46 Å; chains: 1; bounding box: 44×33×48 Å

Foldseek 3Di:
DVVVVCCCPVPVVCVVVVDDLQFDPVQLVVQLVVLCVVPNPVSNVCSSVVLSVVLVVLCVDVVSVVVNVNGGDPDDPDPPVVVVVVVVVD